Protein AF-A0A1D2YWE6-F1 (afdb_monomer)

Sequence (62 aa):
MNLEIKGRKIIVSKISTDWGEETFTFNGRSELLNWAEKYFEKTPLEQTDEEYDRWIRLFKSI

Nearest PDB structures (foldseek):
  5jk0-assembly1_B  TM=4.949E-01  e=1.924E+00  Helicobacter pylori 26695
  1bf4-assembly1_A  TM=5.821E-01  e=4.423E+00  Sulfolobus acidocaldarius
  5jk0-assembly1_C  TM=4.824E-01  e=2.722E+00  Helicobacter pylori 26695
  7am2-assembly1_Aa  TM=3.689E-01  e=8.848E+00  Leishmania tarentolae

pLDDT: mean 80.81, std 10.4, range [52.5, 93.0]

Organism: NCBI:txid337097

Solvent-accessible surface area (backbone atoms only — not comparable to full-atom values): 3766 Å² total; per-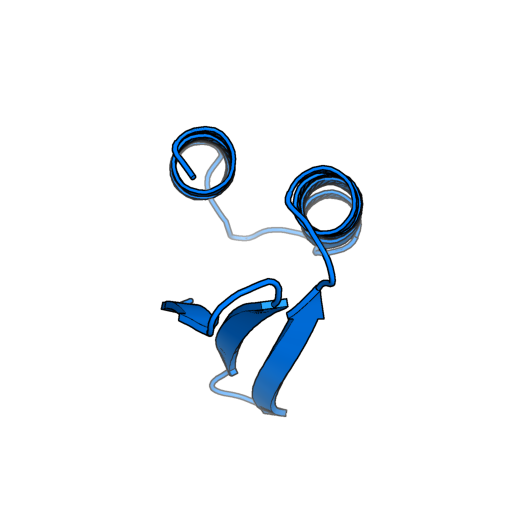residue (Å²): 117,47,79,47,77,61,90,65,33,39,37,38,39,32,80,41,97,88,80,46,75,48,74,46,78,25,78,40,64,70,57,44,50,58,48,48,55,52,51,59,71,68,45,88,63,91,64,52,72,67,57,54,52,50,51,52,49,55,62,69,71,109

Structure (mmCIF, N/CA/C/O backbone):
data_AF-A0A1D2YWE6-F1
#
_entry.id   AF-A0A1D2YWE6-F1
#
loop_
_atom_site.group_PDB
_atom_site.id
_atom_site.type_symbol
_atom_site.label_atom_id
_atom_site.label_alt_id
_atom_site.label_comp_id
_atom_site.label_asym_id
_atom_site.label_entity_id
_atom_site.label_seq_id
_atom_site.pdbx_PDB_ins_code
_atom_site.Cartn_x
_atom_site.Cartn_y
_atom_site.Cartn_z
_atom_site.occupancy
_atom_site.B_iso_or_equiv
_atom_site.auth_seq_id
_atom_site.auth_comp_id
_atom_site.auth_asym_id
_atom_site.auth_atom_id
_atom_site.pdbx_PDB_model_num
ATOM 1 N N . MET A 1 1 ? 5.898 -8.622 -4.638 1.00 80.50 1 MET A N 1
ATOM 2 C CA . MET A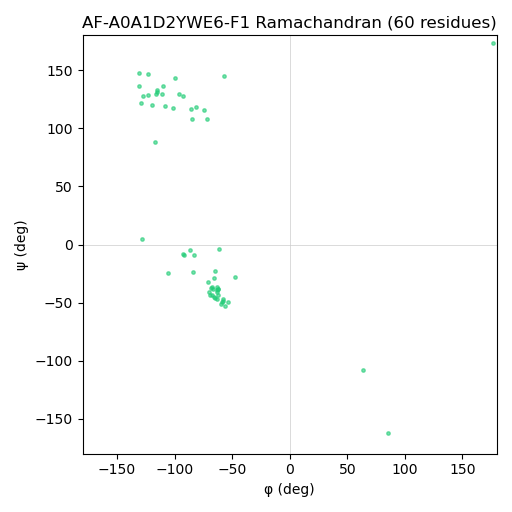 1 1 ? 5.458 -8.043 -3.347 1.00 80.50 1 MET A CA 1
ATOM 3 C C . MET A 1 1 ? 4.394 -8.937 -2.736 1.00 80.50 1 MET A C 1
ATOM 5 O O . MET A 1 1 ? 3.765 -9.689 -3.465 1.00 80.50 1 MET A O 1
ATOM 9 N N . ASN A 1 2 ? 4.202 -8.869 -1.427 1.00 86.25 2 ASN A N 1
ATOM 10 C CA . ASN A 1 2 ? 3.140 -9.532 -0.686 1.00 86.25 2 ASN A CA 1
ATOM 11 C C . ASN A 1 2 ? 2.470 -8.511 0.235 1.00 86.25 2 ASN A C 1
ATOM 13 O O . ASN A 1 2 ? 3.141 -7.596 0.711 1.00 86.25 2 ASN A O 1
ATOM 17 N N . LEU A 1 3 ? 1.171 -8.669 0.482 1.00 87.44 3 LEU A N 1
ATOM 18 C CA . LEU A 1 3 ? 0.417 -7.816 1.392 1.00 87.44 3 LEU A CA 1
ATOM 19 C C . LEU A 1 3 ? -0.325 -8.672 2.411 1.00 87.44 3 LEU A C 1
ATOM 21 O O . LEU A 1 3 ? -1.063 -9.584 2.053 1.00 87.44 3 LEU A O 1
ATOM 25 N N . GLU A 1 4 ? -0.144 -8.347 3.682 1.00 88.88 4 GLU A N 1
ATOM 26 C CA . GLU A 1 4 ? -0.703 -9.081 4.805 1.00 88.88 4 GLU A CA 1
ATOM 27 C C . GLU A 1 4 ? -1.387 -8.119 5.779 1.00 88.88 4 GLU A C 1
ATOM 29 O O . GLU A 1 4 ? -0.857 -7.062 6.115 1.00 88.88 4 GLU A O 1
ATOM 34 N N . ILE A 1 5 ? -2.575 -8.483 6.259 1.00 88.94 5 ILE A N 1
ATOM 35 C CA . ILE A 1 5 ? -3.344 -7.672 7.207 1.00 88.94 5 ILE A CA 1
ATOM 36 C C . ILE A 1 5 ? -3.303 -8.361 8.566 1.00 88.94 5 ILE A C 1
ATOM 38 O O . ILE A 1 5 ? -3.794 -9.477 8.727 1.00 88.94 5 ILE A O 1
ATOM 42 N N . LYS A 1 6 ? -2.746 -7.679 9.568 1.00 85.81 6 LYS A N 1
ATOM 43 C CA . LYS A 1 6 ? -2.680 -8.149 10.956 1.00 85.81 6 LYS A CA 1
ATOM 44 C C . LYS A 1 6 ? -3.464 -7.208 11.862 1.00 85.81 6 LYS A C 1
ATOM 46 O O . LYS A 1 6 ? -2.933 -6.248 12.428 1.00 85.81 6 LYS A O 1
ATOM 51 N N . GLY A 1 7 ? -4.758 -7.490 12.002 1.00 86.38 7 GLY A N 1
ATOM 52 C CA . GLY A 1 7 ? -5.681 -6.674 12.790 1.00 86.38 7 GLY A CA 1
ATOM 53 C C . GLY A 1 7 ? -5.826 -5.273 12.197 1.00 86.38 7 GLY A C 1
ATOM 54 O O . GLY A 1 7 ? -6.441 -5.111 11.151 1.00 86.38 7 GLY A O 1
ATOM 55 N N . ARG A 1 8 ? -5.259 -4.259 12.865 1.00 85.25 8 ARG A N 1
ATOM 56 C CA . ARG A 1 8 ? -5.258 -2.862 12.382 1.00 85.25 8 ARG A CA 1
ATOM 57 C C . ARG A 1 8 ? -4.034 -2.499 11.542 1.00 85.25 8 ARG A C 1
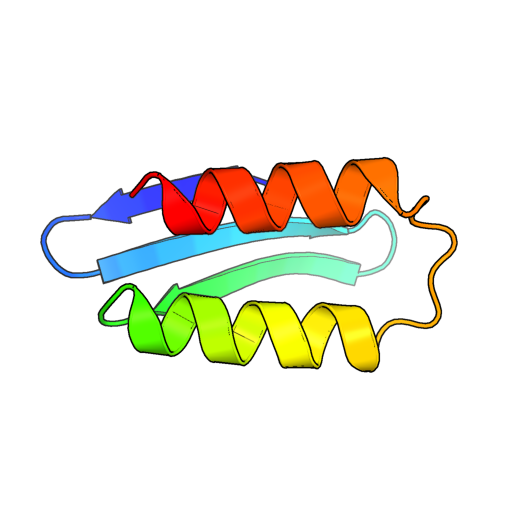ATOM 59 O O . ARG A 1 8 ? -3.991 -1.407 10.991 1.00 85.25 8 ARG A O 1
ATOM 66 N N . LYS A 1 9 ? -3.028 -3.373 11.484 1.00 90.31 9 LYS A N 1
ATOM 67 C CA . LYS A 1 9 ? -1.789 -3.109 10.754 1.00 90.31 9 LYS A CA 1
ATOM 68 C C . LYS A 1 9 ? -1.814 -3.787 9.393 1.00 90.31 9 LYS A C 1
ATOM 70 O O . LYS A 1 9 ? -2.297 -4.911 9.273 1.00 90.31 9 LYS A O 1
ATOM 75 N N . ILE A 1 10 ? -1.254 -3.118 8.396 1.00 92.00 10 ILE A N 1
ATOM 76 C CA . ILE A 1 10 ? -1.033 -3.656 7.056 1.00 92.00 10 ILE A CA 1
ATOM 77 C C . ILE A 1 10 ? 0.471 -3.815 6.875 1.00 92.00 10 ILE A C 1
ATOM 79 O O . ILE A 1 10 ? 1.221 -2.887 7.149 1.00 92.00 10 ILE A O 1
ATOM 83 N N . ILE A 1 11 ? 0.917 -4.984 6.448 1.00 91.06 11 ILE A N 1
ATOM 84 C CA . ILE A 1 11 ? 2.322 -5.313 6.248 1.00 91.06 11 ILE A CA 1
ATOM 85 C C . ILE A 1 11 ? 2.523 -5.596 4.767 1.00 91.06 11 ILE A C 1
ATOM 87 O 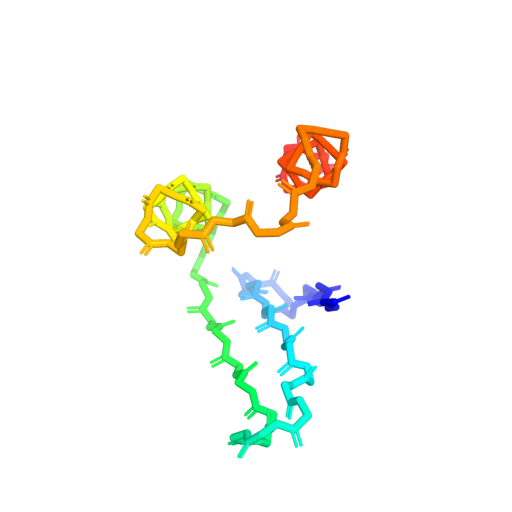O . ILE A 1 11 ? 1.781 -6.373 4.173 1.00 91.06 11 ILE A O 1
ATOM 91 N N . VAL A 1 12 ? 3.517 -4.956 4.170 1.00 90.56 12 VAL A N 1
ATOM 92 C CA . VAL A 1 12 ? 3.889 -5.146 2.774 1.00 90.56 12 VAL A CA 1
ATOM 93 C C . VAL A 1 12 ? 5.314 -5.651 2.710 1.00 90.56 12 VAL A C 1
ATOM 95 O O . VAL A 1 12 ? 6.227 -4.968 3.161 1.00 90.56 12 VAL A O 1
ATOM 98 N N . SER A 1 13 ? 5.498 -6.834 2.138 1.00 88.56 13 SER A N 1
ATOM 99 C CA . SER A 1 13 ? 6.797 -7.491 2.009 1.00 88.56 13 SER A CA 1
ATOM 100 C C . SER A 1 13 ? 7.232 -7.496 0.548 1.00 88.56 13 SER A C 1
ATOM 102 O O . SER A 1 13 ? 6.448 -7.808 -0.352 1.00 88.56 13 SER A O 1
ATOM 104 N N . LYS A 1 14 ? 8.491 -7.190 0.272 1.00 84.25 14 LYS A N 1
ATOM 105 C CA . LYS A 1 14 ? 9.090 -7.292 -1.054 1.00 84.25 14 LYS A CA 1
ATOM 106 C C . LYS A 1 14 ? 10.384 -8.073 -0.936 1.00 84.25 14 LYS A C 1
ATOM 108 O O . LYS A 1 14 ? 11.292 -7.665 -0.230 1.00 84.25 14 LYS A O 1
ATOM 113 N N . ILE A 1 15 ? 10.470 -9.176 -1.664 1.00 77.94 15 ILE A N 1
ATOM 114 C CA . ILE A 1 15 ? 11.726 -9.898 -1.825 1.00 77.94 15 ILE A CA 1
ATOM 115 C C . ILE A 1 15 ? 12.464 -9.215 -2.977 1.00 77.94 15 ILE A C 1
ATOM 117 O O . ILE A 1 15 ? 12.023 -9.302 -4.124 1.00 77.94 15 ILE A O 1
ATOM 121 N N . SER A 1 16 ? 13.529 -8.483 -2.659 1.00 70.81 16 SER A N 1
ATOM 122 C CA . SER A 1 16 ? 14.432 -7.877 -3.637 1.00 70.81 16 SER A CA 1
ATOM 123 C C . SER A 1 16 ? 15.631 -8.809 -3.836 1.00 70.81 16 SER A C 1
ATOM 125 O O . SER A 1 16 ? 16.268 -9.230 -2.873 1.00 70.81 16 SER A O 1
ATOM 127 N N . THR A 1 17 ? 15.956 -9.128 -5.090 1.00 68.19 17 THR A N 1
ATOM 128 C CA . THR A 1 17 ? 17.018 -10.090 -5.448 1.00 68.19 17 THR A CA 1
ATOM 129 C C . THR A 1 17 ? 18.419 -9.627 -5.038 1.00 68.19 17 THR A C 1
ATOM 131 O O . THR A 1 17 ? 19.310 -10.450 -4.869 1.00 68.19 17 THR A O 1
ATOM 134 N N . ASP A 1 18 ? 18.596 -8.316 -4.875 1.00 64.56 18 ASP A N 1
ATOM 135 C CA . ASP A 1 18 ? 19.897 -7.671 -4.677 1.00 64.56 18 ASP A CA 1
ATOM 136 C C . ASP A 1 18 ? 20.121 -7.211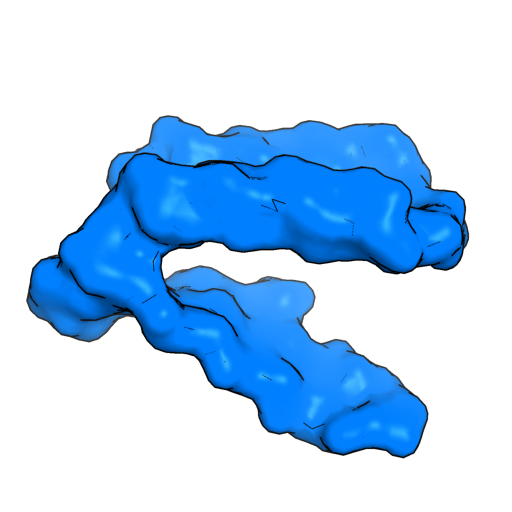 -3.217 1.00 64.56 18 ASP A C 1
ATOM 138 O O . ASP A 1 18 ? 21.251 -7.151 -2.746 1.00 64.56 18 ASP A O 1
ATOM 142 N N . TRP A 1 19 ? 19.040 -6.963 -2.458 1.00 64.62 19 TRP A N 1
ATOM 143 C CA . TRP A 1 19 ? 19.095 -6.363 -1.108 1.00 64.62 19 TRP A CA 1
ATOM 144 C C . TRP A 1 19 ? 18.331 -7.132 -0.015 1.00 64.62 19 TRP A C 1
ATOM 146 O O . TRP A 1 19 ? 18.284 -6.688 1.131 1.00 64.62 19 TRP A O 1
ATOM 156 N N . GLY A 1 20 ? 17.773 -8.305 -0.326 1.00 77.69 20 GLY A N 1
ATOM 157 C CA . GLY A 1 20 ? 17.018 -9.117 0.633 1.00 77.69 20 GLY A CA 1
ATOM 158 C C . GLY A 1 20 ? 15.541 -8.721 0.748 1.00 77.69 20 GLY A C 1
ATOM 159 O O . GLY A 1 20 ? 14.971 -8.102 -0.151 1.00 77.69 20 GLY A O 1
ATOM 160 N N . GLU A 1 21 ? 14.885 -9.145 1.832 1.00 79.06 21 GLU A N 1
ATOM 161 C CA . GLU A 1 21 ? 13.461 -8.875 2.066 1.00 79.06 21 GLU A CA 1
ATOM 162 C C . GLU A 1 21 ? 13.254 -7.508 2.733 1.00 79.06 21 GLU A C 1
ATOM 164 O O . GLU A 1 21 ? 13.655 -7.283 3.875 1.00 79.06 21 GLU A O 1
ATOM 169 N N . GLU A 1 22 ? 12.577 -6.602 2.034 1.00 85.88 22 GLU A N 1
ATOM 170 C CA . GLU A 1 22 ? 12.108 -5.332 2.578 1.00 85.88 22 GLU A CA 1
ATOM 171 C C . GLU A 1 22 ? 10.674 -5.489 3.090 1.00 85.88 22 GLU A C 1
ATOM 173 O O . GLU A 1 22 ? 9.788 -5.927 2.355 1.00 85.88 22 GLU A O 1
ATOM 178 N N . THR A 1 23 ? 10.425 -5.101 4.341 1.00 88.88 23 THR A N 1
ATOM 179 C CA . THR A 1 23 ? 9.085 -5.140 4.940 1.00 88.88 23 THR A CA 1
ATOM 180 C C . THR A 1 23 ? 8.669 -3.761 5.436 1.00 88.88 23 THR A C 1
ATOM 182 O O . THR A 1 23 ? 9.371 -3.127 6.221 1.00 88.88 23 THR A O 1
ATOM 185 N N . PHE A 1 24 ? 7.482 -3.321 5.028 1.00 90.06 24 PHE A N 1
ATOM 186 C CA . PHE A 1 24 ? 6.879 -2.047 5.400 1.00 90.06 24 PHE A CA 1
ATOM 187 C C . PHE A 1 24 ? 5.612 -2.300 6.210 1.00 90.06 24 PHE A C 1
ATOM 189 O O . PHE A 1 24 ? 4.776 -3.107 5.818 1.00 90.06 24 PHE A O 1
ATOM 196 N N . THR A 1 25 ? 5.460 -1.630 7.351 1.00 91.62 25 THR A N 1
ATOM 197 C CA . THR A 1 25 ? 4.269 -1.758 8.201 1.00 91.62 25 THR A CA 1
ATOM 198 C C . THR A 1 25 ? 3.525 -0.439 8.250 1.00 91.62 25 THR A C 1
ATOM 200 O O . THR A 1 25 ? 4.124 0.598 8.519 1.00 91.62 25 THR A O 1
ATOM 203 N N . PHE A 1 26 ? 2.216 -0.511 8.060 1.00 93.00 26 PHE A N 1
ATOM 204 C CA . PHE A 1 26 ? 1.311 0.621 8.024 1.00 93.00 26 PHE A CA 1
ATOM 205 C C . PHE A 1 26 ? 0.209 0.468 9.065 1.00 93.00 26 PHE A C 1
ATOM 207 O O . PHE A 1 26 ? -0.262 -0.640 9.330 1.00 93.00 26 PHE A O 1
ATOM 214 N N . ASN A 1 27 ? -0.244 1.579 9.637 1.00 90.00 27 ASN A N 1
ATOM 215 C CA . ASN A 1 27 ? -1.345 1.600 10.610 1.00 90.00 27 ASN A CA 1
ATOM 216 C C . ASN A 1 27 ? -2.730 1.688 9.957 1.00 90.00 27 ASN A C 1
ATOM 218 O O . ASN A 1 27 ? -3.750 1.657 10.645 1.00 90.00 27 ASN A O 1
ATOM 222 N N . GLY A 1 28 ? -2.775 1.837 8.635 1.00 87.31 28 GLY A N 1
ATOM 223 C CA . GLY A 1 28 ? -4.015 1.927 7.890 1.00 87.31 28 GLY A CA 1
ATOM 224 C C . GLY A 1 28 ? -3.791 2.169 6.407 1.00 87.31 28 GLY A C 1
ATOM 225 O O . GLY A 1 28 ? -2.679 2.419 5.939 1.00 87.31 28 GLY A O 1
ATOM 226 N N . ARG A 1 29 ? -4.892 2.115 5.663 1.00 86.44 29 ARG A N 1
ATOM 227 C CA . ARG A 1 29 ? -4.891 2.181 4.203 1.00 86.44 29 ARG A CA 1
ATOM 228 C C . ARG A 1 29 ? -4.365 3.505 3.643 1.00 86.44 29 ARG A C 1
ATOM 230 O O . ARG A 1 29 ? -3.640 3.488 2.658 1.00 86.44 29 ARG A O 1
ATOM 237 N N . SER A 1 30 ? -4.688 4.641 4.259 1.00 88.94 30 SER A N 1
ATOM 238 C CA . SER A 1 30 ? -4.217 5.948 3.773 1.00 88.94 30 SER A CA 1
ATOM 239 C C . SER A 1 30 ? -2.692 6.079 3.835 1.00 88.94 30 SER A C 1
ATOM 241 O O . SER A 1 30 ? -2.083 6.654 2.938 1.00 88.94 30 SER A O 1
ATOM 243 N N . GLU A 1 31 ? -2.074 5.516 4.877 1.00 90.75 31 GLU A N 1
ATOM 244 C CA . GLU A 1 31 ? -0.618 5.517 5.052 1.00 90.75 31 GLU A CA 1
ATOM 245 C C . GLU A 1 31 ? 0.059 4.618 4.010 1.00 90.75 31 GLU A C 1
ATOM 247 O O . GLU A 1 31 ? 1.019 5.041 3.367 1.00 90.75 31 GLU A O 1
ATOM 252 N N . LEU A 1 32 ? -0.510 3.430 3.772 1.00 90.50 32 LEU A N 1
ATOM 253 C CA . LEU A 1 32 ? -0.083 2.522 2.710 1.00 90.50 32 LEU A CA 1
ATOM 254 C C . LEU A 1 32 ? -0.153 3.179 1.325 1.00 90.50 32 LEU A C 1
ATOM 256 O O . LEU A 1 32 ? 0.806 3.088 0.566 1.00 90.50 32 LEU A O 1
ATOM 260 N N . LEU A 1 33 ? -1.275 3.822 0.981 1.00 88.44 33 LEU A N 1
ATOM 261 C CA . LEU A 1 33 ? -1.472 4.420 -0.345 1.00 88.44 33 LEU A CA 1
ATOM 262 C C . LEU A 1 33 ? -0.469 5.547 -0.608 1.00 88.44 33 LEU A C 1
ATOM 264 O O . LEU A 1 33 ? 0.193 5.539 -1.640 1.00 88.44 33 LEU A O 1
ATOM 268 N N . ASN A 1 34 ? -0.285 6.448 0.359 1.00 89.94 34 ASN A N 1
ATOM 269 C CA . ASN A 1 34 ? 0.691 7.535 0.257 1.00 89.94 34 ASN A CA 1
ATOM 270 C C . ASN A 1 34 ? 2.133 7.007 0.146 1.00 89.94 34 ASN A C 1
ATOM 272 O O . ASN A 1 34 ? 2.953 7.560 -0.586 1.00 89.94 34 ASN A O 1
ATOM 276 N N . TRP A 1 35 ? 2.461 5.932 0.872 1.00 89.88 35 TRP A N 1
ATOM 277 C CA . TRP A 1 35 ? 3.754 5.268 0.720 1.00 89.88 35 TRP A CA 1
ATOM 278 C C . TRP A 1 35 ? 3.909 4.652 -0.672 1.00 89.88 35 TRP A C 1
ATOM 280 O O . TRP A 1 35 ? 4.941 4.869 -1.302 1.00 89.88 35 TRP A O 1
ATOM 290 N N . ALA A 1 36 ? 2.891 3.940 -1.162 1.00 86.75 36 ALA A N 1
ATOM 291 C CA . ALA A 1 36 ? 2.916 3.295 -2.467 1.00 86.75 36 ALA A CA 1
ATOM 292 C C . ALA A 1 36 ? 3.140 4.326 -3.580 1.00 86.75 36 ALA A C 1
ATOM 294 O O . ALA A 1 36 ? 4.063 4.160 -4.371 1.00 86.75 36 ALA A O 1
ATOM 295 N N . GLU A 1 37 ? 2.380 5.426 -3.591 1.00 84.56 37 GLU A N 1
ATOM 296 C CA . GLU A 1 37 ? 2.544 6.512 -4.569 1.00 84.56 37 GLU A CA 1
ATOM 297 C C . GLU A 1 37 ? 3.990 7.027 -4.611 1.00 84.56 37 GLU A C 1
ATOM 299 O O . GLU A 1 37 ? 4.612 7.048 -5.670 1.00 84.56 37 GLU A O 1
ATOM 304 N N . LYS A 1 38 ? 4.576 7.337 -3.449 1.00 85.50 38 LYS A N 1
ATOM 305 C CA . LYS A 1 38 ? 5.964 7.819 -3.359 1.00 85.50 38 LYS A CA 1
ATOM 306 C C . LYS A 1 38 ? 6.998 6.765 -3.737 1.00 85.50 38 LYS A C 1
ATOM 308 O O . LYS A 1 38 ? 8.042 7.105 -4.285 1.00 85.50 38 LYS A O 1
ATOM 313 N N . TYR A 1 39 ? 6.755 5.505 -3.390 1.00 83.00 39 TYR A N 1
ATOM 314 C CA . TYR A 1 39 ? 7.667 4.404 -3.685 1.00 83.00 39 TYR A CA 1
ATOM 315 C C . TYR A 1 39 ? 7.761 4.166 -5.193 1.00 83.00 39 TYR A C 1
ATOM 317 O O . TYR A 1 39 ? 8.863 4.043 -5.729 1.00 83.00 39 TYR A O 1
ATOM 325 N N . PHE A 1 40 ? 6.618 4.161 -5.880 1.00 77.12 40 PHE A N 1
ATOM 326 C CA . PHE A 1 40 ? 6.571 4.011 -7.331 1.00 77.12 40 PHE A CA 1
ATOM 327 C C . PHE A 1 40 ? 7.082 5.256 -8.066 1.00 77.12 40 PHE A C 1
ATOM 329 O O . PHE A 1 40 ? 7.727 5.103 -9.093 1.00 77.12 40 PHE A O 1
ATOM 336 N N . GLU A 1 41 ? 6.888 6.463 -7.525 1.00 75.44 41 GLU A N 1
ATOM 337 C CA . GLU A 1 41 ? 7.448 7.696 -8.103 1.00 75.44 41 GLU A CA 1
ATOM 338 C C . GLU A 1 41 ? 8.983 7.760 -7.990 1.00 75.44 41 GLU A C 1
ATOM 340 O O . GLU A 1 41 ? 9.667 8.235 -8.895 1.00 75.44 41 GLU A O 1
ATOM 345 N N . LYS A 1 42 ? 9.546 7.272 -6.876 1.00 63.75 42 LYS A N 1
ATOM 346 C CA . LYS A 1 42 ? 10.996 7.291 -6.625 1.00 63.75 42 LYS A CA 1
ATOM 347 C C . LYS A 1 42 ? 11.756 6.136 -7.245 1.00 63.75 42 LYS A C 1
ATOM 349 O O . LYS A 1 42 ? 12.970 6.248 -7.407 1.00 63.75 42 LYS A O 1
ATOM 354 N N . THR A 1 43 ? 11.091 5.022 -7.518 1.00 65.31 43 THR A N 1
ATOM 355 C CA . THR A 1 43 ? 11.754 3.910 -8.185 1.00 65.31 43 THR A CA 1
ATOM 356 C C . THR A 1 43 ? 11.765 4.238 -9.684 1.00 65.31 43 THR A C 1
ATOM 358 O O . THR A 1 43 ? 10.700 4.428 -10.263 1.00 65.31 43 THR A O 1
ATOM 361 N N . PRO A 1 44 ? 12.932 4.382 -10.333 1.00 54.19 44 PRO A N 1
ATOM 362 C CA . PRO A 1 44 ? 13.001 4.543 -11.781 1.00 54.19 44 PRO A CA 1
ATOM 363 C C . PRO A 1 44 ? 12.666 3.184 -12.392 1.00 54.19 44 PRO A C 1
ATOM 365 O O . PRO A 1 44 ? 13.415 2.226 -12.212 1.00 54.19 44 PRO A O 1
ATOM 368 N N . LEU A 1 45 ? 11.487 3.044 -12.987 1.00 54.94 45 LEU A N 1
ATOM 369 C CA . LEU A 1 45 ? 10.900 1.723 -13.134 1.00 54.94 45 LEU A CA 1
ATOM 370 C C . LEU A 1 45 ? 11.035 1.093 -14.512 1.00 54.94 45 LEU A C 1
ATOM 372 O O . LEU A 1 45 ? 10.409 1.506 -15.476 1.00 54.94 45 LEU A O 1
ATOM 376 N N . GLU A 1 46 ? 11.748 -0.034 -14.506 1.00 52.50 46 GLU A N 1
ATOM 377 C CA . GLU A 1 46 ? 11.468 -1.225 -15.315 1.00 52.50 46 GLU A CA 1
ATOM 378 C C . GLU A 1 46 ? 10.089 -1.858 -14.999 1.00 52.50 46 GLU A C 1
ATOM 380 O O . GLU A 1 46 ? 9.694 -2.820 -15.650 1.00 52.50 46 GLU A O 1
ATOM 385 N N . GLN A 1 47 ? 9.336 -1.350 -14.009 1.00 59.06 47 GLN A N 1
ATOM 386 C CA . GLN A 1 47 ? 7.934 -1.734 -13.800 1.00 59.06 47 GLN A CA 1
ATOM 387 C C . GLN A 1 47 ? 7.063 -1.067 -14.865 1.00 59.06 47 GLN A C 1
ATOM 389 O O . GLN A 1 47 ? 6.917 0.152 -14.909 1.00 59.06 47 GLN A O 1
ATOM 394 N N . THR A 1 48 ? 6.463 -1.899 -15.704 1.00 62.56 48 THR A N 1
ATOM 395 C CA . THR A 1 48 ? 5.434 -1.514 -16.668 1.00 62.56 48 THR A CA 1
ATOM 396 C C . THR A 1 48 ? 4.252 -0.859 -15.940 1.00 62.56 48 THR A C 1
ATOM 398 O O . THR A 1 48 ? 3.898 -1.295 -14.840 1.00 62.56 48 THR A O 1
ATOM 401 N N . ASP A 1 49 ? 3.597 0.133 -16.554 1.00 68.00 49 ASP A N 1
ATOM 402 C CA . ASP A 1 49 ? 2.389 0.796 -16.021 1.00 68.00 49 ASP A CA 1
ATOM 403 C C . ASP A 1 49 ? 1.313 -0.195 -15.522 1.00 68.00 49 ASP A C 1
ATOM 405 O O . ASP A 1 49 ? 0.564 0.090 -14.587 1.00 68.00 49 ASP A O 1
ATOM 409 N N . GLU A 1 50 ? 1.269 -1.400 -16.095 1.00 73.94 50 GLU A N 1
ATOM 410 C CA . GLU A 1 50 ? 0.362 -2.481 -15.697 1.00 73.94 50 GLU A CA 1
ATOM 411 C C . GLU A 1 50 ? 0.642 -3.056 -14.299 1.00 73.94 50 GLU A C 1
ATOM 413 O O . GLU A 1 50 ? -0.296 -3.369 -13.559 1.00 73.94 50 GLU A O 1
ATOM 418 N N . GLU A 1 51 ? 1.912 -3.197 -13.901 1.00 73.31 51 GLU A N 1
ATOM 419 C CA . GLU A 1 51 ? 2.255 -3.671 -12.555 1.00 73.31 51 GLU A CA 1
ATOM 420 C C . GLU A 1 51 ? 1.908 -2.617 -11.506 1.00 73.31 51 GLU A C 1
ATOM 422 O O . GLU A 1 51 ? 1.339 -2.949 -10.463 1.00 73.31 51 GLU A O 1
ATOM 427 N N . TYR A 1 52 ? 2.173 -1.345 -11.810 1.00 76.81 52 TYR A N 1
ATOM 428 C CA . TYR A 1 52 ? 1.759 -0.225 -10.970 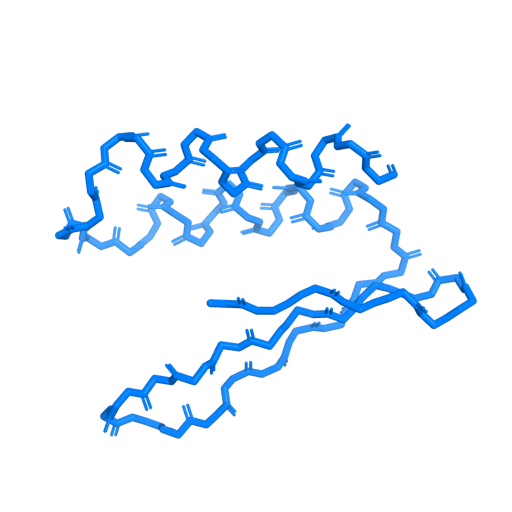1.00 76.81 52 TYR A CA 1
ATOM 429 C C . TYR A 1 52 ? 0.242 -0.229 -10.745 1.00 76.81 52 TYR A C 1
ATOM 431 O O . TYR A 1 52 ? -0.210 -0.240 -9.595 1.00 76.81 52 TYR A O 1
ATOM 439 N N . ASP A 1 53 ? -0.551 -0.289 -11.822 1.00 80.88 53 ASP A N 1
ATOM 440 C CA . ASP A 1 53 ? -2.013 -0.260 -11.719 1.00 80.88 53 ASP A CA 1
ATOM 441 C C . ASP A 1 53 ? -2.533 -1.473 -10.934 1.00 80.88 53 ASP A C 1
ATOM 443 O O . ASP A 1 53 ? -3.417 -1.336 -10.082 1.00 80.88 53 ASP A O 1
ATOM 447 N N . ARG A 1 54 ? -1.926 -2.654 -11.123 1.00 84.75 54 ARG A N 1
ATOM 448 C CA . ARG A 1 54 ? -2.247 -3.858 -10.343 1.00 84.75 54 ARG A CA 1
ATOM 449 C C . ARG A 1 54 ? -2.002 -3.649 -8.847 1.00 84.75 54 ARG A C 1
ATOM 451 O O . ARG A 1 54 ? -2.897 -3.945 -8.051 1.00 84.75 54 ARG A O 1
ATOM 458 N N . TRP A 1 55 ? -0.827 -3.162 -8.448 1.00 83.88 55 TRP A N 1
ATOM 459 C CA . TRP A 1 55 ? -0.491 -2.977 -7.031 1.00 83.88 55 TRP A CA 1
ATOM 460 C C . TRP A 1 55 ? -1.343 -1.888 -6.382 1.00 83.88 55 TRP A C 1
ATOM 462 O O . TRP A 1 55 ? -1.897 -2.104 -5.305 1.00 83.88 55 TRP A O 1
ATOM 472 N N . ILE A 1 56 ? -1.545 -0.759 -7.061 1.00 83.06 56 ILE A N 1
ATOM 473 C CA . ILE A 1 56 ? -2.411 0.315 -6.569 1.00 83.06 56 ILE A CA 1
ATOM 474 C C . ILE A 1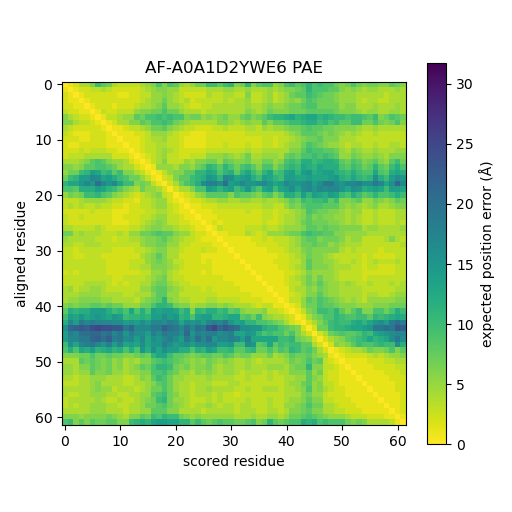 56 ? -3.862 -0.149 -6.440 1.00 83.06 56 ILE A C 1
ATOM 476 O O . ILE A 1 56 ? -4.512 0.166 -5.441 1.00 83.06 56 ILE A O 1
ATOM 480 N N . ARG A 1 57 ? -4.388 -0.928 -7.394 1.00 85.50 57 ARG A N 1
ATOM 481 C CA . ARG A 1 57 ? -5.727 -1.524 -7.267 1.00 85.50 57 ARG A CA 1
ATOM 482 C C . ARG A 1 57 ? -5.817 -2.481 -6.092 1.00 85.50 57 ARG A C 1
ATOM 484 O O . ARG A 1 57 ? -6.792 -2.406 -5.349 1.00 85.50 57 ARG A O 1
ATOM 491 N N . LEU A 1 58 ? -4.810 -3.331 -5.897 1.00 85.44 58 LEU A N 1
ATOM 492 C CA . LEU A 1 58 ? -4.752 -4.233 -4.751 1.00 85.44 58 LEU A CA 1
ATOM 493 C C . LEU A 1 58 ? -4.801 -3.435 -3.441 1.00 85.44 58 LEU A C 1
ATOM 495 O O . LEU A 1 58 ? -5.630 -3.723 -2.584 1.00 85.44 58 LEU A O 1
ATOM 499 N N . PHE A 1 59 ? -4.006 -2.365 -3.327 1.00 85.38 59 PHE A N 1
ATOM 500 C CA . PHE A 1 59 ? -3.994 -1.481 -2.155 1.00 85.38 59 PHE A CA 1
ATOM 501 C C . PHE A 1 59 ? -5.299 -0.709 -1.958 1.00 85.38 59 PHE A C 1
ATOM 503 O O . PHE A 1 59 ? -5.681 -0.390 -0.832 1.00 85.38 59 PHE A O 1
ATOM 510 N N . LYS A 1 60 ? -6.019 -0.432 -3.047 1.00 84.12 60 LYS A N 1
ATOM 511 C CA . LYS A 1 60 ? -7.351 0.175 -3.019 1.00 84.12 60 LYS A CA 1
ATOM 512 C C . LYS A 1 60 ? -8.487 -0.828 -2.775 1.00 84.12 60 LYS A C 1
ATOM 514 O O . LYS A 1 60 ? -9.625 -0.400 -2.584 1.00 84.12 60 LYS A O 1
ATOM 519 N N . SER A 1 61 ? -8.234 -2.129 -2.783 1.00 83.44 61 SER A N 1
ATOM 520 C CA . SER A 1 61 ? -9.272 -3.134 -2.525 1.00 83.44 61 SER A CA 1
ATOM 521 C C . SER A 1 61 ? -9.364 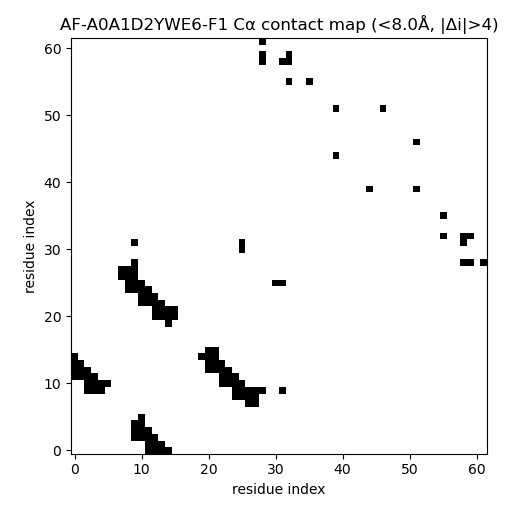-3.542 -1.052 1.00 83.44 61 SER A C 1
ATOM 523 O O . SER A 1 61 ? -10.278 -4.285 -0.700 1.00 83.44 61 SER A O 1
ATOM 525 N N . ILE A 1 62 ? -8.423 -3.085 -0.221 1.00 76.62 62 ILE A N 1
ATOM 526 C CA . ILE A 1 62 ? -8.281 -3.474 1.189 1.00 76.62 62 ILE A CA 1
ATOM 527 C C . ILE A 1 62 ? -9.180 -2.670 2.122 1.00 76.62 62 ILE A C 1
ATOM 529 O O . ILE A 1 62 ? -9.247 -1.433 1.937 1.00 76.62 62 ILE A O 1
#

Secondary structure (DSSP, 8-state):
-EEEEETTEEEEEEEETTTEEEEEEESSHHHHHHHHHHH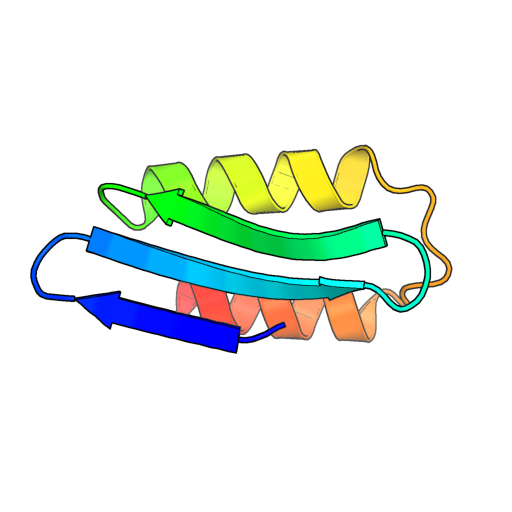HHHS---S-HHHHHHHHHHHH--

Radius of gyration: 11.59 Å; Cα contacts (8 Å, |Δi|>4): 61; chains: 1; bounding box: 29×18×30 Å

Mean predicted aligned error: 5.85 Å

Foldseek 3Di:
DDWDDDPQKIKDWDQDPPPGIDIDIDRHLVRVLVCLVVVVVPPPDPDDPVVSVVVNVVSVVD